Protein AF-A0A945EEN8-F1 (afdb_monomer)

Secondary structure (DSSP, 8-state):
--HHHHHHHHHHHHHHHHHHHH----TTHHHHHHHHTT--HHHHHSTTGGGGGTT-HHHHHHHSHHHHHH-GGGHHHHHHHHHHHHHHHHH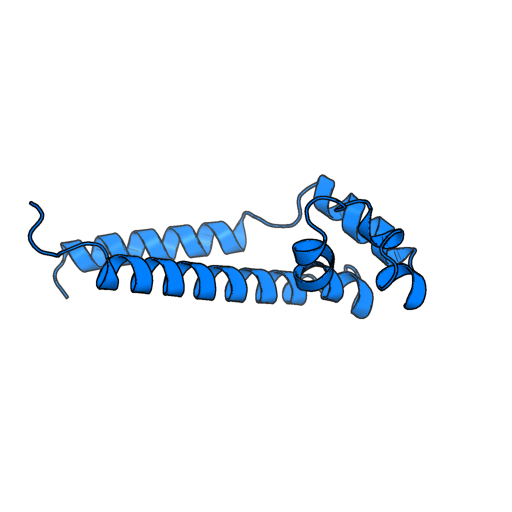HHHHHHHHHS-TT--

pLDDT: mean 82.11, std 8.15, range [53.09, 93.69]

Sequence (106 aa):
MDKKNSTVFFYILTTLALLLFDTGLHGDDYIVISNLDKSDTLGFLNLEGARIMALNTVTYYSFWWPYFLFGNEYQWGYDLIKIVAHVIGIFFVYKFSTDYLPKDRA

Radius of gyration: 18.41 Å; Cα contacts (8 Å, |Δi|>4): 50; chains: 1; bounding box: 38×31×51 Å

Mean predicted aligned error: 7.96 Å

Foldseek 3Di:
DPPVVVVVVVVVVVVLVCCLPPVADDPLNVVLLVLLVVADPVCLVDVVSVVSVVVCSVCSVQQCVCCNPPNPVPSVVNSVSVSVVVVVVVVVVVVCCVVPPDPPPD

Solvent-accessible surface area (backbone atoms only — not comparable to full-atom values): 6277 Å² total; per-residue (Å²): 128,58,73,70,60,53,51,52,51,48,51,53,52,49,53,52,50,48,52,70,74,70,63,64,89,49,81,70,51,52,55,56,49,62,51,38,78,74,41,54,76,67,40,61,75,30,68,75,61,33,48,92,33,64,94,40,46,67,53,47,67,75,55,46,48,46,44,60,76,64,33,84,87,45,54,65,54,41,53,48,53,52,52,50,53,49,53,51,50,52,50,51,53,50,52,50,44,69,75,72,50,70,90,83,78,120

Structure (mmCIF, N/CA/C/O backbone):
data_AF-A0A945EEN8-F1
#
_entry.id   AF-A0A945EEN8-F1
#
loop_
_atom_site.group_PDB
_atom_site.id
_atom_site.type_symbol
_atom_site.label_atom_id
_atom_site.label_alt_id
_atom_site.label_comp_id
_atom_site.label_asym_id
_atom_site.label_entity_id
_atom_site.label_seq_id
_atom_site.pdbx_PDB_ins_code
_atom_site.Cartn_x
_atom_site.Cartn_y
_atom_site.Cartn_z
_atom_site.occupancy
_atom_site.B_iso_or_equiv
_atom_site.auth_seq_id
_atom_site.auth_comp_id
_atom_site.auth_asym_id
_atom_site.auth_atom_id
_atom_site.pdbx_PDB_model_num
ATOM 1 N N . MET A 1 1 ? -24.207 13.543 17.786 1.00 53.09 1 MET A N 1
ATOM 2 C CA . MET A 1 1 ? -22.932 12.882 18.139 1.00 53.09 1 MET A CA 1
ATOM 3 C C . MET A 1 1 ? -22.350 13.644 19.313 1.00 53.09 1 MET A C 1
ATOM 5 O O . MET A 1 1 ? -22.339 14.867 19.249 1.00 53.09 1 MET A O 1
ATOM 9 N N . ASP A 1 2 ? -21.977 12.969 20.396 1.00 62.84 2 ASP A N 1
ATOM 10 C CA . ASP A 1 2 ? -21.468 13.649 21.593 1.00 62.84 2 ASP A CA 1
ATOM 11 C C . ASP A 1 2 ? -20.170 14.421 21.273 1.00 62.84 2 ASP A C 1
ATOM 13 O O . ASP A 1 2 ? -19.379 13.964 20.441 1.00 62.84 2 ASP A O 1
ATOM 17 N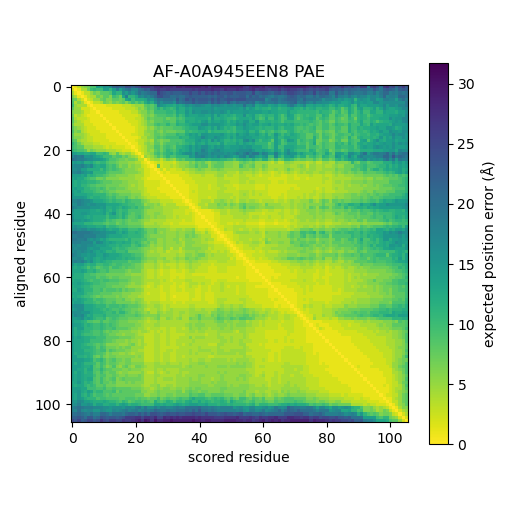 N . LYS A 1 3 ? -19.937 15.593 21.886 1.00 63.88 3 LYS A N 1
ATOM 18 C CA . LYS A 1 3 ? -18.830 16.509 21.506 1.00 63.88 3 LYS A CA 1
ATOM 19 C C . LYS A 1 3 ? -17.465 15.806 21.539 1.00 63.88 3 LYS A C 1
ATOM 21 O O . LYS A 1 3 ? -16.649 15.989 20.640 1.00 63.88 3 LYS A O 1
ATOM 26 N N . LYS A 1 4 ? -17.266 14.930 22.530 1.00 62.16 4 LYS A N 1
ATOM 27 C CA . LYS A 1 4 ? -16.059 14.109 22.713 1.00 62.16 4 LYS A CA 1
ATOM 28 C C . LYS A 1 4 ? -15.850 13.104 21.570 1.00 62.16 4 LYS A C 1
ATOM 30 O O . LYS A 1 4 ? -14.732 12.957 21.084 1.00 62.16 4 LYS A O 1
ATOM 35 N N . ASN A 1 5 ? -16.925 12.480 21.083 1.00 69.00 5 ASN A N 1
ATOM 36 C CA . ASN A 1 5 ? -16.876 11.538 19.957 1.00 69.00 5 ASN A CA 1
ATOM 37 C C . ASN A 1 5 ? -16.562 12.260 18.638 1.00 69.00 5 ASN A C 1
ATOM 39 O O . ASN A 1 5 ? -15.862 11.718 17.788 1.00 69.00 5 ASN A O 1
ATOM 43 N N . SER A 1 6 ? -17.023 13.507 18.491 1.00 74.06 6 SER A N 1
ATOM 44 C CA . SER A 1 6 ? -16.702 14.346 17.331 1.00 74.06 6 SER A CA 1
ATOM 45 C C . SER A 1 6 ? -15.222 14.740 17.277 1.00 74.06 6 SER A C 1
ATOM 47 O O . SER A 1 6 ? -14.638 14.757 16.198 1.00 74.06 6 SER A O 1
ATOM 49 N N . THR A 1 7 ? -14.597 15.022 18.424 1.00 77.75 7 THR A N 1
ATOM 50 C CA . THR A 1 7 ? -13.167 15.360 18.505 1.00 77.75 7 THR A CA 1
ATOM 51 C C . THR A 1 7 ? -12.270 14.163 18.180 1.00 77.75 7 THR A C 1
ATOM 53 O O . THR A 1 7 ? -11.321 14.304 17.416 1.00 77.75 7 THR A O 1
ATOM 56 N N . VAL A 1 8 ? -12.580 12.975 18.712 1.00 77.88 8 VAL A N 1
ATOM 57 C CA . VAL A 1 8 ? -11.824 11.744 18.409 1.00 77.88 8 VAL A CA 1
ATOM 58 C C . VAL A 1 8 ? -11.898 11.415 16.919 1.00 77.88 8 VAL A C 1
ATOM 60 O O . VAL A 1 8 ? -10.874 11.148 16.296 1.00 77.88 8 VAL A O 1
ATOM 63 N N . PHE A 1 9 ? -13.095 11.497 16.333 1.00 77.81 9 PHE A N 1
ATOM 64 C CA . PHE A 1 9 ? -13.285 11.280 14.902 1.00 77.81 9 PHE A CA 1
ATOM 65 C C . PHE A 1 9 ? -12.466 12.266 14.056 1.00 77.81 9 PHE A C 1
ATOM 67 O O . PHE A 1 9 ? -11.817 11.859 13.097 1.00 77.81 9 PHE A O 1
ATOM 74 N N . PHE A 1 10 ? -12.434 13.544 14.444 1.00 84.19 10 PHE A N 1
ATOM 75 C CA . PHE A 1 10 ? -11.629 14.560 13.769 1.00 84.19 10 PHE A CA 1
ATOM 76 C C . PHE A 1 10 ? -10.124 14.259 13.818 1.00 84.19 10 PHE A C 1
ATOM 78 O O . PHE A 1 10 ? -9.450 14.390 12.796 1.00 84.19 10 PHE A O 1
ATOM 85 N N . TYR A 1 11 ? -9.592 13.816 14.963 1.00 82.94 11 TYR A N 1
ATOM 86 C CA . TYR A 1 11 ? -8.180 13.431 15.061 1.00 82.94 11 TYR A CA 1
ATOM 87 C C . TYR A 1 11 ? -7.852 12.226 14.183 1.00 82.94 11 TYR A C 1
ATOM 89 O O . TYR A 1 11 ? -6.865 12.276 13.459 1.00 82.94 11 TYR A O 1
ATOM 97 N N . ILE A 1 12 ? -8.704 11.195 14.174 1.00 82.44 12 ILE A N 1
ATOM 98 C CA . ILE A 1 12 ? -8.531 10.036 13.286 1.00 82.44 12 ILE A CA 1
ATOM 99 C C . ILE A 1 12 ? -8.506 10.495 11.825 1.00 82.44 12 ILE A C 1
ATOM 101 O O . ILE A 1 12 ? -7.586 10.148 11.090 1.00 82.44 12 ILE A O 1
ATOM 105 N N . LEU A 1 13 ? -9.472 11.320 11.415 1.00 81.88 13 LEU A N 1
ATOM 106 C CA . LEU A 1 13 ? -9.551 11.831 10.047 1.00 81.88 13 LEU A CA 1
ATOM 107 C C . LEU A 1 13 ? -8.309 12.656 9.669 1.00 81.88 13 LEU A C 1
ATOM 109 O O . LEU A 1 13 ? -7.778 12.508 8.573 1.00 81.88 13 LEU A O 1
ATOM 113 N N . THR A 1 14 ? -7.823 13.489 10.591 1.00 81.81 14 THR A N 1
ATOM 114 C CA . THR A 1 14 ? -6.638 14.333 10.389 1.00 81.81 14 THR A CA 1
ATOM 115 C C . THR A 1 14 ? -5.365 13.496 10.293 1.00 81.81 14 THR A C 1
ATOM 117 O O . THR A 1 14 ? -4.555 13.730 9.405 1.00 81.81 14 THR A O 1
ATOM 120 N N . THR A 1 15 ? -5.193 12.486 11.150 1.00 80.56 15 THR A N 1
ATOM 121 C CA . THR A 1 15 ? -4.061 11.553 11.070 1.00 80.56 15 THR A CA 1
ATOM 122 C C . THR A 1 15 ? -4.083 10.771 9.762 1.00 80.56 15 THR A C 1
ATOM 124 O O . THR A 1 15 ? -3.040 10.622 9.136 1.00 80.56 15 THR A O 1
ATOM 127 N N . LEU A 1 16 ? -5.255 10.322 9.306 1.00 74.81 16 LEU A N 1
ATOM 128 C CA . LEU A 1 16 ? -5.381 9.656 8.009 1.00 74.81 16 LEU A CA 1
ATOM 129 C C . LEU A 1 16 ? -5.025 10.593 6.858 1.00 74.81 16 LEU A C 1
ATOM 131 O O . LEU A 1 16 ? -4.272 10.197 5.979 1.00 74.81 16 LEU A O 1
ATOM 135 N N . ALA A 1 17 ? -5.498 11.839 6.882 1.00 77.69 17 ALA A N 1
ATOM 136 C CA . ALA A 1 17 ? -5.118 12.828 5.881 1.00 77.69 17 ALA A CA 1
ATOM 137 C C . ALA A 1 17 ? -3.599 13.074 5.881 1.00 77.69 17 ALA A C 1
ATOM 139 O O . ALA A 1 17 ? -2.978 13.009 4.828 1.00 77.69 17 ALA A O 1
ATOM 140 N N . LEU A 1 18 ? -2.984 13.275 7.051 1.00 78.19 18 LEU A N 1
ATOM 141 C CA . LEU A 1 18 ? -1.533 13.455 7.171 1.00 78.19 18 LEU A CA 1
ATOM 142 C C . LEU A 1 18 ? -0.755 12.253 6.626 1.00 78.19 18 LEU A C 1
ATOM 144 O O . LEU A 1 18 ? 0.190 12.437 5.865 1.00 78.19 18 LEU A O 1
ATOM 148 N N . LEU A 1 19 ? -1.184 11.030 6.950 1.00 69.19 19 LEU A N 1
ATOM 149 C CA . LEU A 1 19 ? -0.571 9.820 6.407 1.00 69.19 19 LEU A CA 1
ATOM 150 C C . LEU A 1 19 ? -0.676 9.782 4.879 1.00 69.19 19 LEU A C 1
ATOM 152 O O . LEU A 1 19 ? 0.276 9.397 4.216 1.00 69.19 19 LEU A O 1
ATOM 156 N N . LEU A 1 20 ? -1.786 10.222 4.295 1.00 68.56 20 LEU A N 1
ATOM 157 C CA . LEU A 1 20 ? -1.952 10.229 2.842 1.00 68.56 20 LEU A CA 1
ATOM 158 C C . LEU A 1 20 ? -1.130 11.311 2.132 1.00 68.56 20 LEU A C 1
ATOM 160 O O . LEU A 1 20 ? -0.670 11.067 1.022 1.00 68.56 20 LEU A O 1
ATOM 164 N N . PHE A 1 21 ? -0.933 12.477 2.750 1.00 67.38 21 PHE A N 1
ATOM 165 C CA . PHE A 1 21 ? -0.234 13.600 2.114 1.00 67.38 21 PHE A CA 1
ATOM 166 C C . PHE A 1 21 ? 1.282 13.622 2.354 1.00 67.38 21 PHE A C 1
ATOM 168 O O . PHE A 1 21 ? 1.993 14.176 1.521 1.00 67.38 21 PHE A O 1
ATOM 175 N N . ASP A 1 22 ? 1.780 13.030 3.445 1.00 65.25 22 ASP A N 1
ATOM 176 C CA . ASP A 1 22 ? 3.186 13.174 3.868 1.00 65.25 22 ASP A CA 1
ATOM 177 C C . ASP A 1 22 ? 3.988 11.853 3.837 1.00 65.25 22 ASP A C 1
ATOM 179 O O . ASP A 1 22 ? 5.211 11.866 3.929 1.00 65.25 22 ASP A O 1
ATOM 183 N N . THR A 1 23 ? 3.339 10.690 3.649 1.00 67.06 23 THR A N 1
ATOM 184 C CA . THR A 1 23 ? 4.027 9.373 3.566 1.00 67.06 23 THR A CA 1
ATOM 185 C C . THR A 1 23 ? 4.276 8.910 2.130 1.00 67.06 23 THR A C 1
ATOM 187 O O . THR A 1 23 ? 4.087 7.736 1.804 1.00 67.06 23 THR A O 1
ATOM 190 N N . GLY A 1 24 ? 4.642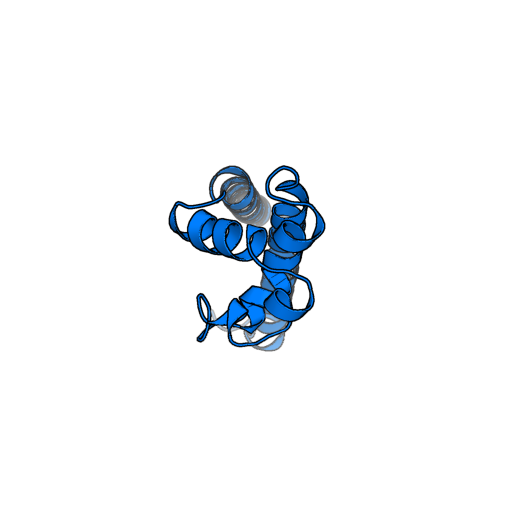 9.843 1.247 1.00 73.81 24 GLY A N 1
ATOM 191 C CA . GLY A 1 24 ? 4.934 9.577 -0.165 1.00 73.81 24 GLY A CA 1
ATOM 192 C C . GLY A 1 24 ? 6.058 8.554 -0.392 1.00 73.81 24 GLY A C 1
ATOM 193 O O . GLY A 1 24 ? 6.458 7.815 0.504 1.00 73.81 24 GLY A O 1
ATOM 194 N N . LEU A 1 25 ? 6.571 8.491 -1.618 1.00 82.12 25 LEU A N 1
ATOM 195 C CA . LEU A 1 25 ? 7.683 7.596 -1.940 1.00 82.12 25 LEU A CA 1
ATOM 196 C C . LEU A 1 25 ? 8.947 7.959 -1.147 1.00 82.12 25 LEU A C 1
ATOM 198 O O . LEU A 1 25 ? 9.445 9.085 -1.224 1.00 82.12 25 LEU A O 1
ATOM 202 N N . HIS A 1 26 ? 9.480 6.981 -0.426 1.00 84.75 26 HIS A N 1
ATOM 203 C CA . HIS A 1 26 ? 10.743 7.042 0.295 1.00 84.75 26 HIS A CA 1
ATOM 204 C C . HIS A 1 26 ? 11.911 6.626 -0.609 1.00 84.75 26 HIS A C 1
ATOM 206 O O . HIS A 1 26 ? 11.737 6.081 -1.697 1.00 84.75 26 HIS A O 1
ATOM 212 N N . GLY A 1 27 ? 13.142 6.899 -0.172 1.00 82.44 27 GLY A N 1
ATOM 213 C CA . GLY A 1 27 ? 14.347 6.604 -0.958 1.00 82.44 27 GLY A CA 1
ATOM 214 C C . GLY A 1 27 ? 14.489 5.127 -1.354 1.00 82.44 27 GLY A C 1
ATOM 215 O O . GLY A 1 27 ? 14.931 4.823 -2.460 1.00 82.44 27 GLY A O 1
ATOM 216 N N . ASP A 1 28 ? 14.097 4.213 -0.471 1.00 82.69 28 ASP A N 1
ATOM 217 C CA . ASP A 1 28 ? 14.089 2.767 -0.697 1.00 82.69 28 ASP A CA 1
ATOM 218 C C . ASP A 1 28 ? 12.972 2.311 -1.646 1.00 82.69 28 ASP A C 1
ATOM 220 O O . ASP A 1 28 ? 13.181 1.371 -2.419 1.00 82.69 28 ASP A O 1
ATOM 224 N N . ASP A 1 29 ? 11.847 3.026 -1.692 1.00 85.88 29 ASP A N 1
ATOM 225 C CA . ASP A 1 29 ? 10.766 2.773 -2.650 1.00 85.88 29 ASP A CA 1
ATOM 226 C C . ASP A 1 29 ? 11.255 2.932 -4.102 1.00 85.88 29 ASP A C 1
ATOM 228 O O . ASP A 1 29 ? 10.959 2.106 -4.970 1.00 85.88 29 ASP A O 1
ATOM 232 N N . TYR A 1 30 ? 12.097 3.936 -4.373 1.00 87.94 30 TYR A N 1
ATOM 233 C CA . TYR A 1 30 ? 12.681 4.142 -5.705 1.00 87.94 30 TYR A CA 1
ATOM 234 C C . TYR A 1 30 ? 13.614 3.005 -6.140 1.00 87.94 30 TYR A C 1
ATOM 236 O O . TYR A 1 30 ? 13.790 2.767 -7.338 1.00 87.94 30 TYR A O 1
ATOM 244 N N . ILE A 1 31 ? 14.198 2.258 -5.199 1.00 86.81 31 ILE A N 1
ATOM 245 C CA . ILE A 1 31 ? 14.990 1.069 -5.531 1.00 86.81 31 ILE A CA 1
ATOM 246 C C . ILE A 1 31 ? 14.063 -0.015 -6.088 1.00 86.81 31 ILE A C 1
ATOM 248 O O . ILE A 1 31 ? 14.397 -0.661 -7.078 1.00 86.81 31 ILE A O 1
ATOM 252 N N . VAL A 1 32 ? 12.876 -0.191 -5.509 1.00 87.38 32 VAL A N 1
ATOM 253 C CA . VAL A 1 32 ? 11.879 -1.156 -5.996 1.00 87.38 32 VAL A CA 1
ATOM 254 C C . VAL A 1 32 ? 11.381 -0.740 -7.378 1.00 87.38 32 VAL A C 1
ATOM 256 O O . VAL A 1 32 ? 11.446 -1.537 -8.312 1.00 87.38 32 VAL A O 1
ATOM 259 N N . ILE A 1 33 ? 10.988 0.526 -7.535 1.00 88.38 33 ILE A N 1
ATOM 260 C CA . ILE A 1 33 ? 10.485 1.078 -8.803 1.00 88.38 33 ILE A CA 1
ATOM 261 C C . ILE A 1 33 ? 11.537 0.960 -9.915 1.00 88.38 33 ILE A C 1
ATOM 263 O O . ILE A 1 33 ? 11.250 0.438 -10.986 1.00 88.38 33 ILE A O 1
ATOM 267 N N . SER A 1 34 ? 12.788 1.344 -9.652 1.00 87.75 34 SER A N 1
ATOM 268 C CA . SER A 1 34 ? 13.856 1.276 -10.662 1.00 87.75 34 SER A CA 1
ATOM 269 C C . SER A 1 34 ? 14.252 -0.149 -11.072 1.00 87.75 34 SER A C 1
ATOM 271 O O . SER A 1 34 ? 14.879 -0.332 -12.118 1.00 87.75 34 SER A O 1
ATOM 273 N N . ASN A 1 35 ? 13.921 -1.167 -10.269 1.00 84.62 35 ASN A N 1
ATOM 274 C CA . ASN A 1 35 ? 14.049 -2.570 -10.669 1.00 84.62 35 ASN A CA 1
ATOM 275 C C . ASN A 1 35 ? 12.846 -3.039 -11.503 1.00 84.62 35 ASN A C 1
ATOM 277 O O . ASN A 1 35 ? 13.023 -3.838 -12.425 1.00 84.62 35 ASN A O 1
ATOM 281 N N . LEU A 1 36 ? 11.648 -2.519 -11.227 1.00 86.75 36 LEU A N 1
ATOM 282 C CA . LEU A 1 36 ? 10.448 -2.781 -12.027 1.00 86.75 36 LEU A CA 1
ATOM 283 C C . LEU A 1 36 ? 10.573 -2.206 -13.439 1.00 86.75 36 LEU A C 1
ATOM 285 O O . LEU A 1 36 ? 10.283 -2.922 -14.391 1.00 86.75 36 LEU A O 1
ATOM 289 N N . ASP A 1 37 ? 11.115 -0.994 -13.584 1.00 81.88 37 ASP A N 1
ATOM 290 C CA . ASP A 1 37 ? 11.367 -0.359 -14.891 1.00 81.88 37 ASP A CA 1
ATOM 291 C C . ASP A 1 37 ? 12.305 -1.182 -15.795 1.00 81.88 37 ASP A C 1
ATOM 293 O O . ASP A 1 37 ? 12.307 -1.031 -17.015 1.00 81.88 37 ASP A O 1
ATOM 297 N N . LYS A 1 38 ? 13.129 -2.056 -15.205 1.00 78.38 38 LYS A N 1
ATOM 298 C CA . LYS A 1 38 ? 14.074 -2.926 -15.925 1.00 78.38 38 LYS A CA 1
ATOM 299 C C . LYS A 1 38 ? 13.509 -4.315 -16.219 1.00 78.38 38 LYS A C 1
ATOM 301 O O . LYS A 1 38 ? 14.185 -5.108 -16.873 1.00 78.38 38 LYS A O 1
ATOM 306 N N . SER A 1 39 ? 12.324 -4.627 -15.702 1.00 84.31 39 SER A N 1
ATOM 307 C CA . SER A 1 39 ? 11.717 -5.953 -15.778 1.00 84.31 39 SER A CA 1
ATOM 308 C C . SER A 1 39 ? 10.692 -6.012 -16.908 1.00 84.31 39 SER A C 1
ATOM 310 O O . SER A 1 39 ? 9.896 -5.096 -17.087 1.00 84.31 39 SER A O 1
ATOM 312 N N . ASP A 1 40 ? 10.677 -7.109 -17.662 1.00 88.81 40 ASP A N 1
ATOM 313 C CA . ASP A 1 40 ? 9.567 -7.435 -18.556 1.00 88.81 40 ASP A CA 1
ATOM 314 C C . ASP A 1 40 ? 8.456 -8.183 -17.791 1.00 88.81 40 ASP A C 1
ATOM 316 O O . ASP A 1 40 ? 8.543 -8.413 -16.585 1.00 88.81 40 ASP A O 1
ATOM 320 N N . THR A 1 41 ? 7.378 -8.567 -18.479 1.00 87.88 41 THR A N 1
ATOM 321 C CA . THR A 1 41 ? 6.238 -9.270 -17.852 1.00 87.88 41 THR A CA 1
ATOM 322 C C . THR A 1 41 ? 6.634 -10.567 -17.146 1.00 87.88 41 THR A C 1
ATOM 324 O O . THR A 1 41 ? 6.135 -10.849 -16.056 1.00 87.88 41 THR A O 1
ATOM 327 N N . LEU A 1 42 ? 7.547 -11.348 -17.729 1.00 87.31 42 LEU A N 1
ATOM 328 C CA . LEU A 1 42 ? 8.049 -12.575 -17.116 1.00 87.31 42 LEU A CA 1
ATOM 329 C C . LEU A 1 42 ? 8.988 -12.271 -15.947 1.00 87.31 42 LEU A C 1
ATOM 331 O O . LEU A 1 42 ? 8.919 -12.955 -14.931 1.00 87.31 42 LEU A O 1
ATOM 335 N N . GLY A 1 43 ? 9.810 -11.230 -16.059 1.00 86.38 43 GLY A N 1
ATOM 336 C CA . GLY A 1 43 ? 10.649 -10.719 -14.982 1.00 86.38 43 GLY A CA 1
ATOM 337 C C . GLY A 1 43 ? 9.834 -10.248 -13.780 1.00 86.38 43 GLY A C 1
ATOM 338 O O . GLY A 1 43 ? 10.190 -10.578 -12.652 1.00 86.38 43 GLY A O 1
ATOM 339 N N . PHE A 1 44 ? 8.706 -9.569 -14.012 1.00 87.69 44 PHE A N 1
ATOM 340 C CA . PHE A 1 44 ? 7.791 -9.138 -12.955 1.00 87.69 44 PHE A CA 1
ATOM 341 C C . PHE A 1 44 ? 7.135 -10.322 -12.241 1.00 87.69 44 PHE A C 1
ATOM 343 O O . PHE A 1 44 ? 7.097 -10.345 -11.018 1.00 87.69 44 PHE A O 1
ATOM 350 N N . LEU A 1 45 ? 6.635 -11.314 -1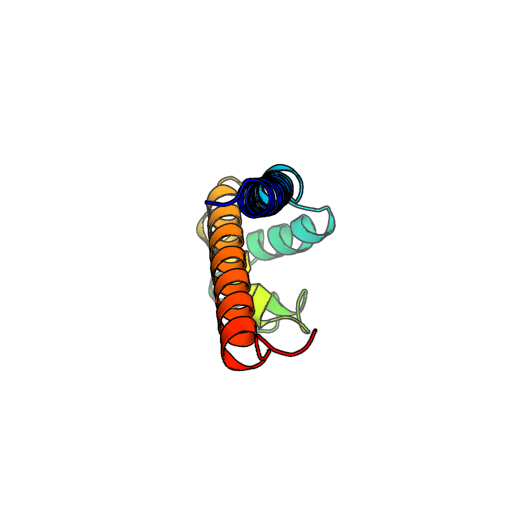2.989 1.00 87.50 45 LEU A N 1
ATOM 351 C CA . LEU A 1 45 ? 5.956 -12.492 -12.427 1.00 87.50 45 LEU A CA 1
ATOM 352 C C . LEU A 1 45 ? 6.919 -13.519 -11.808 1.00 87.50 45 LEU A C 1
ATOM 354 O O . LEU A 1 45 ? 6.481 -14.438 -11.110 1.00 87.50 45 LEU A O 1
ATOM 358 N N . ASN A 1 46 ? 8.219 -13.397 -12.074 1.00 86.50 46 ASN A N 1
ATOM 359 C CA . ASN A 1 46 ? 9.233 -14.264 -11.501 1.00 86.50 46 ASN A CA 1
ATOM 360 C C . ASN A 1 46 ? 9.586 -13.813 -10.074 1.00 86.50 46 ASN A C 1
ATOM 362 O O . ASN A 1 46 ? 9.863 -12.647 -9.795 1.00 86.50 46 ASN A O 1
ATOM 366 N N . LEU A 1 47 ? 9.675 -14.785 -9.165 1.00 79.06 47 LEU A N 1
ATOM 367 C CA . LEU A 1 47 ? 10.138 -14.596 -7.791 1.00 79.06 47 LEU A CA 1
ATOM 368 C C . LEU A 1 47 ? 11.545 -13.982 -7.708 1.00 79.06 47 LEU A C 1
ATOM 370 O O . LEU A 1 47 ? 11.874 -13.341 -6.712 1.00 79.06 47 LEU A O 1
ATOM 374 N N . GLU A 1 48 ? 12.366 -14.160 -8.745 1.00 78.81 48 GLU A N 1
ATOM 375 C CA . GLU A 1 48 ? 13.673 -13.519 -8.864 1.00 78.81 48 GLU A CA 1
ATOM 376 C C . GLU A 1 48 ? 13.570 -11.988 -8.959 1.00 78.81 48 GLU A C 1
ATOM 378 O O . GLU A 1 48 ? 14.324 -11.298 -8.271 1.00 78.81 48 GLU A O 1
ATOM 383 N N . GLY A 1 49 ? 12.589 -11.458 -9.700 1.00 72.81 49 GLY A N 1
ATOM 384 C CA . GLY A 1 49 ? 12.282 -10.022 -9.748 1.00 72.81 49 GLY A CA 1
ATOM 385 C C . GLY A 1 49 ? 11.727 -9.496 -8.421 1.00 72.81 49 GLY A C 1
ATOM 386 O O . GLY A 1 49 ? 12.050 -8.387 -7.991 1.00 72.81 49 GLY A O 1
ATOM 387 N N . ALA A 1 50 ? 10.992 -10.342 -7.695 1.00 80.69 50 ALA A N 1
ATOM 388 C CA . ALA A 1 50 ? 10.478 -10.039 -6.362 1.00 80.69 50 ALA A CA 1
ATOM 389 C C . ALA A 1 50 ? 11.518 -10.194 -5.229 1.00 80.69 50 ALA A C 1
ATOM 391 O O . ALA A 1 50 ? 11.192 -9.913 -4.073 1.00 80.69 50 ALA A O 1
ATOM 392 N N . ARG A 1 51 ? 12.771 -10.612 -5.502 1.00 82.69 51 ARG A N 1
ATOM 393 C CA . ARG A 1 51 ? 13.796 -10.844 -4.454 1.00 82.69 51 ARG A CA 1
ATOM 394 C C . ARG A 1 51 ? 14.096 -9.616 -3.607 1.00 82.69 51 ARG A C 1
ATOM 396 O O . ARG A 1 51 ? 14.432 -9.772 -2.434 1.00 82.69 51 ARG A O 1
ATOM 403 N N . ILE A 1 52 ? 13.959 -8.416 -4.170 1.00 81.31 52 ILE A N 1
ATOM 404 C CA . ILE A 1 52 ? 14.113 -7.160 -3.424 1.00 81.31 52 ILE A CA 1
ATOM 405 C C . ILE A 1 52 ? 13.133 -7.065 -2.242 1.00 81.31 52 ILE A C 1
ATOM 407 O O . ILE A 1 52 ? 13.436 -6.448 -1.227 1.00 81.31 52 ILE A O 1
ATOM 411 N N . MET A 1 53 ? 12.000 -7.762 -2.341 1.00 84.31 53 MET A N 1
ATOM 412 C CA . MET A 1 53 ? 11.005 -7.934 -1.291 1.00 84.31 53 MET A CA 1
ATOM 413 C C . MET A 1 53 ? 10.792 -9.419 -0.971 1.00 84.31 53 MET A C 1
ATOM 415 O O . MET A 1 53 ? 9.663 -9.853 -0.768 1.00 84.31 53 MET A O 1
ATOM 419 N N . ALA A 1 54 ? 11.857 -10.224 -0.897 1.00 82.69 54 ALA A N 1
ATOM 420 C CA . ALA A 1 54 ? 11.738 -11.672 -0.671 1.00 82.69 54 ALA A CA 1
ATOM 421 C C . ALA A 1 54 ? 10.937 -12.039 0.597 1.00 82.69 54 ALA A C 1
ATOM 423 O O . ALA A 1 54 ? 10.222 -13.038 0.609 1.00 82.69 54 ALA A O 1
ATOM 424 N N . LEU A 1 55 ? 11.026 -11.222 1.654 1.00 85.38 55 LEU A N 1
ATOM 425 C CA . LEU A 1 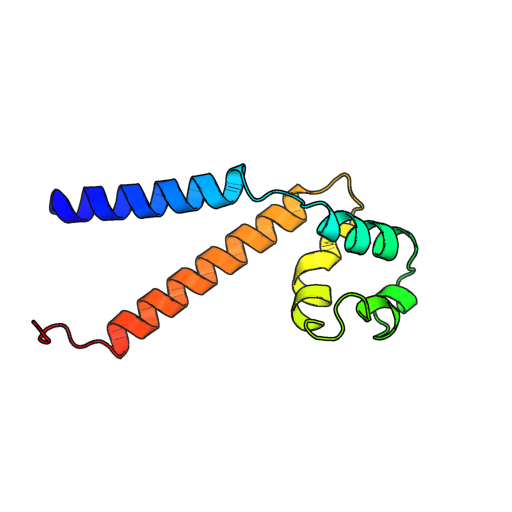55 ? 10.265 -11.403 2.899 1.00 85.38 55 LEU A CA 1
ATOM 426 C C . LEU A 1 55 ? 8.869 -10.766 2.862 1.00 85.38 55 LEU A C 1
ATOM 428 O O . LEU A 1 55 ? 8.109 -10.892 3.817 1.00 85.38 55 LEU A O 1
ATOM 432 N N . ASN A 1 56 ? 8.536 -10.071 1.776 1.00 86.69 56 ASN A N 1
ATOM 433 C CA . ASN A 1 56 ? 7.278 -9.365 1.603 1.00 86.69 56 ASN A CA 1
ATOM 434 C C . ASN A 1 56 ? 6.781 -9.408 0.144 1.00 86.69 56 ASN A C 1
ATOM 436 O O . ASN A 1 56 ? 6.395 -8.401 -0.454 1.00 86.69 56 ASN A O 1
ATOM 440 N N . THR A 1 57 ? 6.797 -10.606 -0.441 1.00 87.56 57 THR A N 1
ATOM 441 C CA . THR A 1 57 ? 6.389 -10.847 -1.835 1.00 87.56 57 THR A CA 1
ATOM 442 C C . THR A 1 57 ? 4.922 -10.507 -2.075 1.00 87.56 57 THR A C 1
ATOM 444 O O . THR A 1 57 ? 4.555 -10.064 -3.160 1.00 87.56 57 THR A O 1
ATO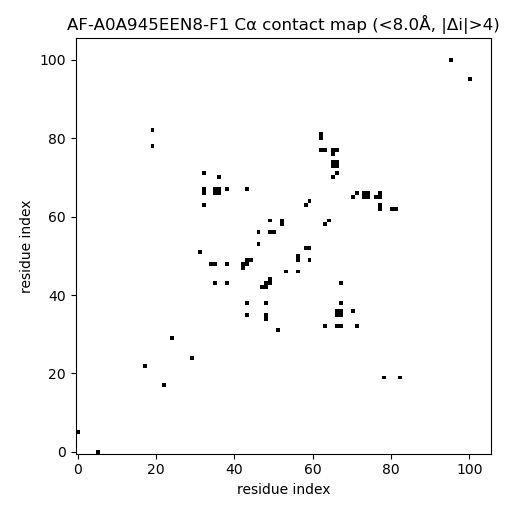M 447 N N . VAL A 1 58 ? 4.075 -10.646 -1.053 1.00 88.50 58 VAL A N 1
ATOM 448 C CA . VAL A 1 58 ? 2.673 -10.222 -1.119 1.00 88.50 58 VAL A CA 1
ATOM 449 C C . VAL A 1 58 ? 2.579 -8.720 -1.367 1.00 88.50 58 VAL A C 1
ATOM 451 O O . VAL A 1 58 ? 1.857 -8.313 -2.277 1.00 88.50 58 VAL A O 1
ATOM 454 N N . THR A 1 59 ? 3.322 -7.889 -0.628 1.00 87.69 59 THR A N 1
ATOM 455 C CA . THR A 1 59 ? 3.379 -6.446 -0.902 1.00 87.69 59 THR A CA 1
ATOM 456 C C . THR A 1 59 ? 3.933 -6.167 -2.294 1.00 87.69 59 THR A C 1
ATOM 458 O O . THR A 1 59 ? 3.338 -5.356 -2.993 1.00 87.69 59 THR A O 1
ATOM 461 N N . TYR A 1 60 ? 4.980 -6.868 -2.744 1.00 89.25 60 TYR A N 1
ATOM 462 C CA . TYR A 1 60 ? 5.514 -6.712 -4.106 1.00 89.25 60 TYR A CA 1
ATOM 463 C C . TYR A 1 60 ? 4.411 -6.790 -5.179 1.00 89.25 60 TYR A C 1
ATOM 465 O O . TYR A 1 60 ? 4.185 -5.833 -5.919 1.00 89.25 60 TYR A O 1
ATOM 473 N N . TYR A 1 61 ? 3.645 -7.883 -5.193 1.00 90.12 61 TYR A N 1
ATOM 474 C CA . TYR A 1 61 ? 2.622 -8.111 -6.218 1.00 90.12 61 TYR A CA 1
ATOM 475 C C . TYR A 1 61 ? 1.333 -7.312 -6.015 1.00 90.12 61 TYR A C 1
ATOM 477 O O . TYR A 1 61 ? 0.670 -6.969 -6.989 1.00 90.12 61 TYR A O 1
ATOM 485 N N . SER A 1 62 ? 0.954 -7.014 -4.770 1.00 88.12 62 SER A N 1
ATOM 486 C CA . SER A 1 62 ? -0.296 -6.294 -4.479 1.00 88.12 62 SER A CA 1
ATOM 487 C C . SER A 1 62 ? -0.159 -4.776 -4.555 1.00 88.12 62 SER A C 1
ATOM 489 O O . SER A 1 62 ? -1.133 -4.099 -4.878 1.00 88.12 62 SER A O 1
ATOM 491 N N . PHE A 1 63 ? 1.032 -4.245 -4.277 1.00 87.81 63 PHE A N 1
ATOM 492 C CA . PHE A 1 63 ? 1.239 -2.819 -4.034 1.00 87.81 63 PHE A CA 1
ATOM 493 C C . PHE A 1 63 ? 2.040 -2.130 -5.144 1.00 87.81 63 PHE A C 1
ATOM 495 O O . PHE A 1 63 ? 1.780 -0.968 -5.442 1.00 87.81 63 PHE A O 1
ATOM 502 N N . TRP A 1 6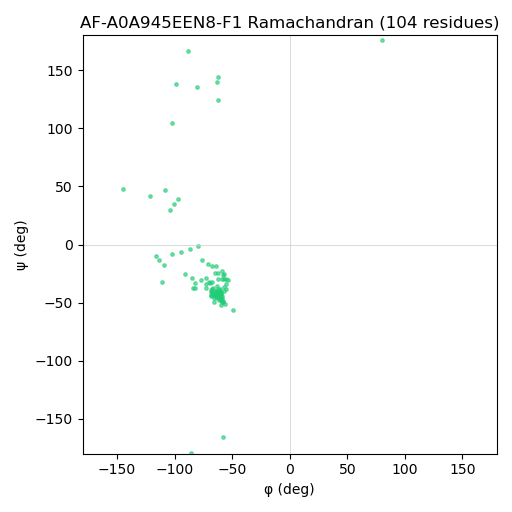4 ? 2.978 -2.836 -5.787 1.00 89.06 64 TRP A N 1
ATOM 503 C CA . TRP A 1 64 ? 3.924 -2.223 -6.732 1.00 89.06 64 TRP A CA 1
ATOM 504 C C . TRP A 1 64 ? 3.595 -2.445 -8.207 1.00 89.06 64 TRP A C 1
ATOM 506 O O . TRP A 1 64 ? 4.195 -1.810 -9.073 1.00 89.06 64 TRP A O 1
ATOM 516 N N . TRP A 1 65 ? 2.608 -3.289 -8.515 1.00 89.19 65 TRP A N 1
ATOM 517 C CA . TRP A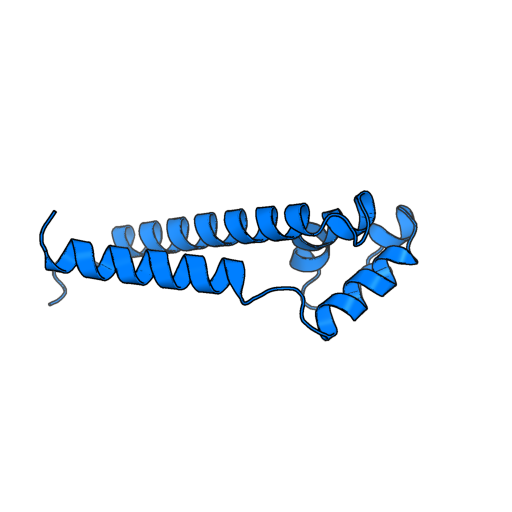 1 65 ? 2.172 -3.529 -9.892 1.00 89.19 65 TRP A CA 1
ATOM 518 C C . TRP A 1 65 ? 1.758 -2.263 -10.673 1.00 89.19 65 TRP A C 1
ATOM 520 O O . TRP A 1 65 ? 1.964 -2.269 -11.889 1.00 89.19 65 TRP A O 1
ATOM 530 N N . PRO A 1 66 ? 1.238 -1.164 -10.070 1.00 90.69 66 PRO A N 1
ATOM 531 C CA . PRO A 1 66 ? 0.937 0.040 -10.843 1.00 90.69 66 PRO A CA 1
ATOM 532 C C . PRO A 1 66 ? 2.187 0.664 -11.461 1.00 90.69 66 PRO A C 1
ATOM 534 O O . PRO A 1 66 ? 2.124 1.128 -12.593 1.00 90.69 66 PRO A O 1
ATOM 537 N N . TYR A 1 67 ? 3.329 0.621 -10.767 1.00 89.00 67 TYR A N 1
ATOM 538 C CA . TYR A 1 67 ? 4.595 1.116 -11.312 1.00 89.00 67 TYR A CA 1
ATOM 539 C C . TYR A 1 67 ? 5.076 0.268 -12.482 1.00 89.00 67 TYR A C 1
ATOM 541 O O . TYR A 1 67 ? 5.553 0.813 -13.468 1.00 89.00 67 TYR A O 1
ATOM 549 N N . PHE A 1 68 ? 4.880 -1.049 -12.414 1.00 88.81 68 PHE A N 1
ATOM 550 C CA . PHE A 1 68 ? 5.191 -1.938 -13.529 1.00 88.81 68 PHE A CA 1
ATOM 551 C C . PHE A 1 68 ? 4.320 -1.663 -14.770 1.00 88.81 68 PHE A C 1
ATOM 553 O O . PHE A 1 68 ? 4.826 -1.674 -15.887 1.00 88.81 68 PHE A O 1
ATOM 560 N N . LEU A 1 69 ? 3.015 -1.414 -14.598 1.00 88.62 69 LEU A N 1
ATOM 561 C CA . LEU A 1 69 ? 2.101 -1.236 -15.736 1.00 88.62 69 LEU A CA 1
ATOM 562 C C . LEU A 1 69 ? 2.072 0.179 -16.306 1.00 88.62 69 LEU A C 1
ATOM 564 O O . LEU A 1 69 ? 1.900 0.349 -17.512 1.00 88.62 69 LEU A O 1
ATOM 568 N N . PHE A 1 70 ? 2.162 1.184 -15.442 1.00 86.88 70 PHE A N 1
ATOM 569 C CA . PHE A 1 70 ? 1.954 2.576 -15.822 1.00 86.88 70 PHE A CA 1
ATOM 570 C C . PHE A 1 70 ? 3.257 3.383 -15.803 1.00 86.88 70 PHE A C 1
ATOM 572 O O . PHE A 1 70 ? 3.331 4.428 -16.441 1.00 86.88 70 PHE A O 1
ATOM 579 N N . GLY A 1 71 ? 4.301 2.895 -15.130 1.00 84.62 71 GLY A N 1
ATOM 580 C CA . GLY A 1 71 ? 5.546 3.627 -14.920 1.00 84.62 71 GLY A CA 1
ATOM 581 C C . GLY A 1 71 ? 5.457 4.638 -13.773 1.00 84.62 71 GLY A C 1
ATOM 582 O O . GLY A 1 71 ? 4.407 4.857 -13.163 1.00 84.62 71 GLY A O 1
ATOM 583 N N . ASN A 1 72 ? 6.588 5.280 -13.477 1.00 83.00 72 ASN A N 1
ATOM 584 C CA . ASN A 1 72 ? 6.742 6.182 -12.329 1.00 83.00 72 ASN A CA 1
ATOM 585 C C . ASN A 1 72 ? 5.866 7.452 -12.386 1.00 83.00 72 ASN A C 1
ATOM 587 O O . ASN A 1 72 ? 5.611 8.084 -11.365 1.00 83.00 72 ASN A O 1
ATOM 591 N N . GLU A 1 73 ? 5.366 7.821 -13.565 1.00 83.94 73 GLU A N 1
ATOM 592 C CA . GLU A 1 73 ? 4.545 9.025 -13.751 1.00 83.94 73 GLU A CA 1
ATOM 593 C C . GLU A 1 73 ? 3.136 8.901 -13.137 1.00 83.94 73 GLU A C 1
ATOM 595 O O . GLU A 1 73 ? 2.463 9.904 -12.901 1.00 83.94 73 GLU A O 1
ATOM 600 N N . TYR A 1 74 ? 2.685 7.680 -12.827 1.00 82.00 74 TYR A N 1
ATOM 601 C CA . TYR A 1 74 ? 1.317 7.390 -12.384 1.00 82.00 74 TYR A CA 1
ATOM 602 C C . TYR A 1 74 ? 1.253 7.020 -10.894 1.00 82.00 74 TYR A C 1
ATOM 604 O O . TYR A 1 74 ? 0.579 6.066 -10.496 1.00 82.00 74 TYR A O 1
ATOM 612 N N . GLN A 1 75 ? 1.921 7.814 -10.050 1.00 83.88 75 GLN A N 1
ATOM 613 C CA . GLN A 1 75 ? 1.967 7.628 -8.591 1.00 83.88 75 GLN A CA 1
ATOM 614 C C . GLN A 1 75 ? 0.572 7.531 -7.941 1.00 83.88 75 GLN A C 1
ATOM 616 O O . GLN A 1 75 ? 0.388 6.796 -6.972 1.00 83.88 75 GLN A O 1
ATOM 621 N N .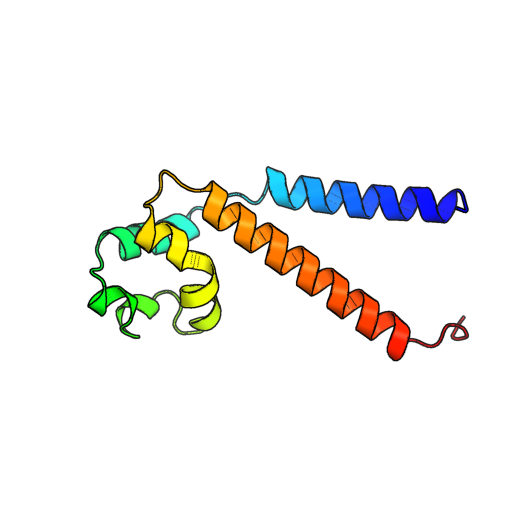 TRP A 1 76 ? -0.440 8.189 -8.513 1.00 82.31 76 TRP A N 1
ATOM 622 C CA . TRP A 1 76 ? -1.812 8.145 -8.000 1.00 82.31 76 TRP A CA 1
ATOM 623 C C . TRP A 1 76 ? -2.378 6.716 -7.896 1.00 82.31 76 TRP A C 1
ATOM 625 O O . TRP A 1 76 ? -3.215 6.455 -7.034 1.00 82.31 76 TRP A O 1
ATOM 635 N N . GLY A 1 77 ? -1.932 5.784 -8.752 1.00 84.94 77 GLY A N 1
ATOM 636 C CA . GLY A 1 77 ? -2.363 4.385 -8.703 1.00 84.94 77 GLY A CA 1
ATOM 637 C C . GLY A 1 77 ? -1.855 3.677 -7.446 1.00 84.94 77 GLY A C 1
ATOM 638 O O . GLY A 1 77 ? -2.603 2.959 -6.784 1.00 84.94 77 GLY A O 1
ATOM 639 N N . TYR A 1 78 ? -0.605 3.945 -7.074 1.00 84.38 78 TYR A N 1
ATOM 640 C CA . TYR A 1 78 ? -0.019 3.498 -5.814 1.00 84.38 78 TYR A CA 1
ATOM 641 C C . TYR A 1 78 ? -0.716 4.150 -4.609 1.00 84.38 78 TYR A C 1
ATOM 643 O O . TYR A 1 78 ? -1.100 3.453 -3.666 1.00 84.38 78 TYR A O 1
ATOM 651 N N . ASP A 1 79 ? -0.973 5.460 -4.666 1.00 83.50 79 ASP A N 1
ATOM 652 C CA . ASP A 1 79 ? -1.659 6.177 -3.584 1.00 83.50 79 ASP A CA 1
ATOM 653 C C . ASP A 1 79 ? -3.088 5.651 -3.369 1.00 83.50 79 ASP A C 1
ATOM 655 O O . ASP A 1 79 ? -3.531 5.480 -2.231 1.00 83.50 79 ASP A O 1
ATOM 659 N N . LEU A 1 80 ? -3.801 5.303 -4.445 1.00 85.44 80 LEU A N 1
ATOM 660 C CA . LEU A 1 80 ? -5.133 4.707 -4.364 1.00 85.44 80 LEU A CA 1
ATOM 661 C C . LEU A 1 80 ? -5.112 3.344 -3.660 1.00 85.44 80 LEU A C 1
ATOM 663 O O . LEU A 1 80 ? -5.932 3.101 -2.772 1.00 85.44 80 LEU A O 1
ATOM 667 N N . ILE A 1 81 ? -4.171 2.464 -4.017 1.00 87.56 81 ILE A N 1
ATOM 668 C CA . ILE A 1 81 ? -4.017 1.162 -3.349 1.00 87.56 81 ILE A CA 1
ATOM 669 C C . ILE A 1 81 ? -3.702 1.365 -1.867 1.00 87.56 81 ILE A C 1
ATOM 671 O O . ILE A 1 81 ? -4.296 0.697 -1.017 1.00 87.56 81 ILE A O 1
ATOM 675 N N . LYS A 1 82 ? -2.832 2.329 -1.543 1.00 83.44 82 LYS A N 1
ATOM 676 C CA . LYS A 1 82 ? -2.508 2.695 -0.163 1.00 83.44 82 LYS A CA 1
ATOM 677 C C . LYS A 1 82 ? -3.759 3.118 0.604 1.00 83.44 82 LYS A C 1
ATOM 679 O O . LYS A 1 82 ? -4.003 2.573 1.681 1.00 83.44 82 LYS A O 1
ATOM 684 N N . ILE A 1 83 ? -4.580 4.014 0.054 1.00 83.94 83 ILE A N 1
ATOM 685 C CA . ILE A 1 83 ? -5.846 4.445 0.671 1.00 83.94 83 ILE A CA 1
ATOM 686 C C . ILE A 1 83 ? -6.752 3.241 0.940 1.00 83.94 83 ILE A C 1
ATOM 688 O O . ILE A 1 83 ? -7.219 3.056 2.064 1.00 83.94 83 ILE A O 1
ATOM 692 N N . VAL A 1 84 ? -6.979 2.401 -0.072 1.00 86.62 84 VAL A N 1
ATOM 693 C CA . VAL A 1 84 ? -7.871 1.238 0.036 1.00 86.62 84 VAL A CA 1
ATOM 694 C C . VAL A 1 84 ? -7.378 0.264 1.107 1.00 86.62 84 VAL A C 1
ATOM 696 O O . VAL A 1 84 ? -8.166 -0.161 1.952 1.00 86.62 84 VAL A O 1
ATOM 699 N N . ALA A 1 85 ? -6.079 -0.042 1.130 1.00 86.56 85 ALA A N 1
ATOM 700 C CA . ALA A 1 85 ? -5.483 -0.921 2.132 1.00 86.56 85 ALA A CA 1
ATOM 701 C C . ALA A 1 85 ? -5.668 -0.381 3.561 1.00 86.56 85 ALA A C 1
ATOM 703 O O . ALA A 1 85 ? -6.036 -1.138 4.461 1.00 86.56 85 ALA A O 1
ATOM 704 N N . HIS A 1 86 ? -5.493 0.929 3.768 1.00 84.56 86 HIS A N 1
ATOM 705 C CA . HIS A 1 86 ? -5.709 1.556 5.074 1.00 84.56 86 HIS A CA 1
ATOM 706 C C . HIS A 1 86 ? -7.182 1.528 5.489 1.00 84.56 86 HIS A C 1
ATOM 708 O O . HIS A 1 86 ? -7.485 1.182 6.630 1.00 84.56 86 HIS A O 1
ATOM 714 N N . VAL A 1 87 ? -8.110 1.829 4.575 1.00 85.06 87 VAL A N 1
ATOM 715 C CA . VAL A 1 87 ? -9.555 1.770 4.851 1.00 85.06 87 VAL A CA 1
ATOM 716 C C . VAL A 1 87 ? -9.974 0.356 5.257 1.00 85.06 87 VAL A C 1
ATOM 718 O O . VAL A 1 87 ? -10.671 0.186 6.258 1.00 85.06 87 VAL A O 1
ATOM 721 N N . ILE A 1 88 ? -9.509 -0.662 4.527 1.00 88.62 88 ILE A N 1
ATOM 722 C CA . ILE A 1 88 ? -9.774 -2.072 4.844 1.00 88.62 88 ILE A CA 1
ATOM 723 C C . ILE A 1 88 ? -9.182 -2.442 6.210 1.00 88.62 88 ILE A C 1
ATOM 725 O O . ILE A 1 88 ? -9.863 -3.063 7.027 1.00 88.62 88 ILE A O 1
ATOM 729 N N . GLY A 1 89 ? -7.941 -2.030 6.487 1.00 88.56 89 GLY A N 1
ATOM 730 C CA . GLY A 1 89 ? -7.283 -2.275 7.770 1.00 88.56 89 GLY A CA 1
ATOM 731 C C . GLY A 1 89 ? -8.058 -1.678 8.946 1.00 88.56 89 GLY A C 1
ATOM 732 O O . GLY A 1 89 ? -8.365 -2.382 9.907 1.00 88.56 89 GLY A O 1
ATOM 733 N N . ILE A 1 90 ? -8.455 -0.407 8.845 1.00 86.81 90 ILE A N 1
ATOM 734 C CA . ILE A 1 90 ? -9.254 0.284 9.870 1.00 86.81 90 ILE A CA 1
ATOM 735 C C . ILE A 1 90 ? -10.600 -0.410 10.065 1.00 86.81 90 ILE A C 1
ATOM 737 O O . ILE A 1 90 ? -11.022 -0.613 11.202 1.00 86.81 90 ILE A O 1
ATOM 741 N N . PHE A 1 91 ? -11.260 -0.808 8.976 1.00 89.69 91 PHE A N 1
ATOM 742 C CA . PHE A 1 91 ? -12.527 -1.526 9.044 1.00 89.69 91 PHE A CA 1
ATOM 743 C C . PHE A 1 91 ? -12.392 -2.857 9.795 1.00 89.69 91 PHE A C 1
ATOM 745 O O . PHE A 1 91 ? -13.207 -3.149 10.671 1.00 89.69 91 PHE A O 1
ATOM 752 N N . PHE A 1 92 ? -11.355 -3.650 9.508 1.00 93.69 92 PHE A N 1
ATOM 753 C CA . PHE A 1 92 ? -11.135 -4.913 10.210 1.00 93.69 92 PHE A CA 1
ATOM 754 C C . PHE A 1 92 ? -10.748 -4.720 11.673 1.00 93.69 92 PHE A C 1
ATOM 756 O O . PHE A 1 92 ? -11.255 -5.454 12.518 1.00 93.69 92 PHE A O 1
ATOM 763 N N . VAL A 1 93 ? -9.924 -3.721 11.998 1.00 90.06 93 VAL A N 1
ATOM 764 C CA . VAL A 1 93 ? -9.607 -3.377 13.394 1.00 90.06 93 VAL A CA 1
ATOM 765 C C . VAL A 1 93 ? -10.864 -2.946 14.144 1.00 90.06 93 VAL A C 1
ATOM 767 O O . VAL A 1 93 ? -11.087 -3.390 15.270 1.00 90.06 93 VAL A O 1
ATOM 770 N N . TYR A 1 94 ? -11.709 -2.123 13.519 1.00 87.12 94 TYR A N 1
ATOM 771 C CA . TYR A 1 94 ? -12.991 -1.711 14.082 1.00 87.12 94 TYR A CA 1
ATOM 772 C C . TYR A 1 94 ? -13.887 -2.922 14.351 1.00 87.12 94 TYR A C 1
ATOM 774 O O . TYR A 1 94 ? -14.322 -3.104 15.484 1.00 87.12 94 TYR A O 1
ATOM 782 N N . LYS A 1 95 ? -14.091 -3.783 13.346 1.00 89.94 95 LYS A N 1
ATOM 783 C CA . LYS A 1 95 ? -14.922 -4.986 13.465 1.00 89.94 95 LYS A CA 1
ATOM 784 C C . LYS A 1 95 ? -14.396 -5.943 14.537 1.00 89.94 95 LYS A C 1
ATOM 786 O O . LYS A 1 95 ? -15.152 -6.403 15.383 1.00 89.94 95 LYS A O 1
ATOM 791 N N . PHE A 1 96 ? -13.089 -6.197 14.547 1.00 93.00 96 PHE A N 1
ATOM 792 C CA . PHE A 1 96 ? -12.453 -7.009 15.581 1.00 93.00 96 PHE A CA 1
ATOM 793 C C . PHE A 1 96 ? -12.683 -6.415 16.975 1.00 93.00 96 PHE A C 1
ATOM 795 O O . PHE A 1 96 ? -13.069 -7.123 17.901 1.00 93.00 96 PHE A O 1
ATOM 802 N N . SER A 1 97 ? -12.494 -5.104 17.122 1.00 88.56 97 SER A N 1
ATOM 803 C CA . SER A 1 97 ? -12.689 -4.418 18.398 1.00 88.56 97 SER A CA 1
ATOM 804 C C . SER A 1 97 ? -14.141 -4.500 18.870 1.00 88.56 97 SER A C 1
ATOM 806 O O . SER A 1 97 ? -14.374 -4.735 20.050 1.00 88.56 97 SER A O 1
ATOM 808 N N . THR A 1 98 ? -15.123 -4.353 17.976 1.00 85.62 98 THR A N 1
ATOM 809 C CA . THR A 1 98 ? -16.544 -4.462 18.345 1.00 85.62 98 THR A CA 1
ATOM 810 C C . THR A 1 98 ? -16.966 -5.879 18.703 1.00 85.62 98 THR A C 1
ATOM 812 O O . THR A 1 98 ? -17.845 -6.042 19.547 1.00 85.62 98 THR A O 1
ATOM 815 N N . ASP A 1 99 ? -16.351 -6.883 18.078 1.00 89.56 99 ASP A N 1
ATOM 816 C CA . ASP A 1 99 ? -16.702 -8.287 18.286 1.00 89.56 99 ASP A CA 1
ATOM 817 C C . ASP A 1 99 ? -16.034 -8.861 19.549 1.00 89.56 99 ASP A C 1
ATOM 819 O O . ASP A 1 99 ? -16.651 -9.639 20.275 1.00 89.56 99 ASP A O 1
ATOM 823 N N . TYR A 1 100 ? -14.785 -8.470 19.838 1.00 87.12 100 TYR A N 1
ATOM 824 C CA . TYR A 1 100 ? -13.953 -9.122 20.860 1.00 87.12 100 TYR A CA 1
ATOM 825 C C . TYR A 1 100 ? -13.618 -8.266 22.087 1.00 87.12 100 TYR A C 1
ATOM 827 O O . TYR A 1 100 ? -13.154 -8.823 23.085 1.00 87.12 100 TYR A O 1
ATOM 835 N N . LEU A 1 101 ? -13.839 -6.946 22.066 1.00 84.19 101 LEU A N 1
ATOM 836 C CA . LEU A 1 101 ? -13.649 -6.087 23.241 1.00 84.19 101 LEU A CA 1
ATOM 837 C C . LEU A 1 101 ? -15.020 -5.765 23.863 1.00 84.19 101 LEU A C 1
ATOM 839 O O . LEU A 1 101 ? -15.765 -4.951 23.314 1.00 84.19 101 LEU A O 1
ATOM 843 N N . PRO A 1 102 ? -15.391 -6.392 25.001 1.00 74.75 102 PRO A N 1
ATOM 844 C CA . PRO A 1 102 ? -16.682 -6.146 25.635 1.00 74.75 102 PRO A CA 1
ATOM 845 C C . PRO A 1 102 ? -16.791 -4.690 26.088 1.00 74.75 102 PRO A C 1
ATOM 847 O O . PRO A 1 102 ? -15.837 -4.136 26.636 1.00 74.75 102 PRO A O 1
ATOM 850 N N . LYS A 1 103 ? -17.974 -4.092 25.910 1.00 70.25 103 LYS A N 1
ATOM 851 C CA . LYS A 1 103 ? -18.253 -2.698 26.297 1.00 70.25 103 LYS A CA 1
ATOM 852 C C . LYS A 1 103 ? -18.127 -2.452 27.807 1.00 70.25 103 LYS A C 1
ATOM 854 O O . LYS A 1 103 ? -17.818 -1.336 28.204 1.00 70.25 103 LYS A O 1
ATOM 859 N N . ASP A 1 104 ? -18.284 -3.501 28.613 1.00 71.56 104 ASP A N 1
ATOM 860 C CA . ASP A 1 104 ? -18.406 -3.423 30.075 1.00 71.56 104 ASP A CA 1
ATOM 861 C C . ASP A 1 104 ? -17.098 -3.766 30.815 1.00 71.56 104 ASP A C 1
ATOM 863 O O . ASP A 1 104 ? -17.111 -4.401 31.867 1.00 71.56 104 ASP A O 1
ATOM 867 N N . ARG A 1 105 ? -15.937 -3.404 30.251 1.00 60.31 105 ARG A N 1
ATOM 868 C CA . ARG A 1 105 ? -14.616 -3.618 30.884 1.00 60.31 105 ARG A CA 1
ATOM 869 C C . ARG A 1 105 ? -13.986 -2.351 31.483 1.00 60.31 105 ARG A C 1
ATOM 871 O O . ARG A 1 105 ? -12.760 -2.263 31.542 1.00 60.31 105 ARG A O 1
ATOM 878 N N . ALA A 1 106 ? -14.797 -1.399 31.938 1.00 54.66 106 ALA A N 1
ATOM 879 C CA . ALA A 1 106 ? -14.360 -0.249 32.734 1.00 54.66 106 ALA A CA 1
ATOM 880 C C . ALA A 1 106 ? -15.252 -0.085 33.966 1.00 54.66 106 ALA A C 1
ATOM 882 O O . ALA A 1 106 ? -16.489 -0.132 33.787 1.00 54.66 106 ALA A O 1
#